Protein AF-A0A6I5C0W3-F1 (afdb_monomer_lite)

Radius of gyration: 13.93 Å; chains: 1; bounding box: 34×26×38 Å

pLDDT: mean 72.87, std 10.21, range [44.38, 86.44]

Foldseek 3Di:
DPPPQDQDLVRDGDDPPRDDDDDLVNCVVCLVVLLVVQQVAADDPVSVVVLVVSLSSQQSSCVPPVHDHQDPSSSRHHD

Sequence (79 aa):
MENTTIIDIAGRTVQDGEGILLTRTDLETIAPWLIDTLTPQDREDENSDRCQVLANLLQASANRYGTPAPSRATCICRG

Structure (mmCIF, N/CA/C/O backbone):
data_AF-A0A6I5C0W3-F1
#
_entry.id   AF-A0A6I5C0W3-F1
#
loop_
_atom_site.group_PDB
_atom_site.id
_atom_site.type_symbol
_atom_site.label_atom_id
_atom_site.label_alt_id
_atom_site.label_comp_id
_atom_site.label_asym_id
_atom_site.label_entity_id
_atom_site.label_seq_id
_atom_site.pdbx_PDB_ins_code
_atom_site.Cartn_x
_atom_site.Cartn_y
_atom_site.Cartn_z
_atom_site.occupancy
_atom_site.B_iso_or_equiv
_atom_site.auth_seq_id
_atom_site.auth_comp_id
_atom_site.auth_asym_id
_atom_site.auth_atom_id
_atom_site.pdbx_PDB_model_num
ATOM 1 N N . MET A 1 1 ? -23.704 -1.323 21.034 1.00 44.38 1 MET A N 1
ATOM 2 C CA . MET A 1 1 ? -22.505 -1.577 20.215 1.00 44.38 1 MET A CA 1
ATOM 3 C C . MET A 1 1 ? -22.539 -0.554 19.103 1.00 44.38 1 MET A C 1
ATOM 5 O O . MET A 1 1 ? -23.533 -0.508 18.391 1.00 44.38 1 MET A O 1
ATOM 9 N N . GLU A 1 2 ? -21.568 0.354 19.058 1.00 48.50 2 GLU A N 1
ATOM 10 C CA . GLU A 1 2 ? -21.468 1.310 17.952 1.00 48.50 2 GLU A CA 1
ATOM 11 C C . GLU A 1 2 ? -21.109 0.525 16.688 1.00 48.50 2 GLU A C 1
ATOM 13 O O . GLU A 1 2 ? -20.114 -0.197 16.669 1.00 48.50 2 GLU A O 1
ATOM 18 N N . ASN A 1 3 ? -21.952 0.612 15.657 1.00 52.72 3 ASN A N 1
ATOM 19 C CA . ASN A 1 3 ? -21.633 0.061 14.346 1.00 52.72 3 ASN A CA 1
ATOM 20 C C . ASN A 1 3 ? -20.555 0.949 13.726 1.00 52.72 3 ASN A C 1
ATOM 22 O O . ASN A 1 3 ? -20.856 1.976 13.116 1.00 52.72 3 ASN A O 1
ATOM 26 N N . THR A 1 4 ? -19.294 0.572 13.908 1.00 59.31 4 THR A N 1
ATOM 27 C CA . THR A 1 4 ? -18.186 1.191 13.186 1.00 59.31 4 THR A CA 1
ATOM 28 C C . THR A 1 4 ? -18.299 0.784 11.722 1.00 59.31 4 THR A C 1
ATOM 30 O O . THR A 1 4 ? -17.925 -0.320 11.341 1.00 59.31 4 THR A O 1
ATOM 33 N N . THR A 1 5 ? -18.849 1.666 10.892 1.00 58.09 5 THR A N 1
ATOM 34 C CA . THR A 1 5 ? -18.872 1.476 9.440 1.00 58.09 5 THR A CA 1
ATOM 35 C C . THR A 1 5 ? -17.443 1.558 8.911 1.00 58.09 5 THR A C 1
ATOM 37 O O . THR A 1 5 ? -16.861 2.643 8.849 1.00 58.09 5 THR A O 1
ATOM 40 N N . ILE A 1 6 ? -16.875 0.417 8.525 1.00 65.00 6 ILE A N 1
ATOM 41 C CA . ILE A 1 6 ? -15.573 0.356 7.860 1.00 65.00 6 ILE A CA 1
ATOM 42 C C . ILE A 1 6 ? -15.803 0.584 6.367 1.00 65.00 6 ILE A C 1
ATOM 44 O O . ILE A 1 6 ? -16.572 -0.136 5.732 1.00 65.00 6 ILE A O 1
ATOM 48 N N . ILE A 1 7 ? -15.153 1.609 5.820 1.00 56.50 7 ILE A N 1
ATOM 49 C CA . ILE A 1 7 ? -15.167 1.919 4.390 1.00 56.50 7 ILE A CA 1
ATOM 50 C C . ILE A 1 7 ? -13.807 1.514 3.821 1.00 56.50 7 ILE A C 1
ATOM 52 O O . ILE A 1 7 ? -12.781 2.008 4.293 1.00 56.50 7 ILE A O 1
ATOM 56 N N . ASP A 1 8 ? -13.790 0.608 2.843 1.00 70.06 8 ASP A N 1
ATOM 57 C CA . ASP A 1 8 ? -12.552 0.179 2.191 1.00 70.06 8 ASP A CA 1
ATOM 58 C C . ASP A 1 8 ? -11.979 1.252 1.252 1.00 70.06 8 ASP A C 1
ATOM 60 O O . ASP A 1 8 ? -12.554 2.318 1.022 1.00 70.06 8 ASP A O 1
ATOM 64 N N . ILE A 1 9 ? -10.826 0.946 0.659 1.00 65.88 9 ILE A N 1
ATOM 65 C CA . ILE A 1 9 ? -10.138 1.827 -0.291 1.00 65.88 9 ILE A CA 1
ATOM 66 C C . ILE A 1 9 ? -10.964 2.166 -1.548 1.00 65.88 9 ILE A C 1
ATOM 68 O O . ILE A 1 9 ? -10.646 3.135 -2.232 1.00 65.88 9 ILE A O 1
ATOM 72 N N . ALA A 1 10 ? -12.009 1.391 -1.853 1.00 65.81 10 ALA A N 1
ATOM 73 C CA . ALA A 1 10 ? -12.928 1.606 -2.968 1.00 65.81 10 ALA A CA 1
ATOM 74 C C . ALA A 1 10 ? -14.225 2.320 -2.538 1.00 65.81 10 ALA A C 1
ATOM 76 O O . ALA A 1 10 ? -15.142 2.468 -3.347 1.00 65.81 10 ALA A O 1
ATOM 77 N N . GLY A 1 11 ? -14.322 2.773 -1.284 1.00 65.94 11 GLY A N 1
ATOM 78 C CA . GLY A 1 11 ? -15.512 3.449 -0.775 1.00 65.94 11 GLY A CA 1
ATOM 79 C C . GLY A 1 11 ? -16.655 2.499 -0.410 1.00 65.94 11 GLY A C 1
ATOM 80 O O . GLY A 1 11 ? -17.781 2.955 -0.215 1.00 65.94 11 GLY A O 1
ATOM 81 N N . ARG A 1 12 ? -16.401 1.188 -0.328 1.00 74.31 12 ARG A N 1
ATOM 82 C CA . ARG A 1 12 ? -17.421 0.179 -0.025 1.00 74.31 12 ARG A CA 1
ATOM 83 C C . ARG A 1 12 ? -17.507 -0.049 1.472 1.00 74.31 12 ARG A C 1
ATOM 85 O O . ARG A 1 12 ? -16.486 -0.116 2.151 1.00 74.31 12 ARG A O 1
ATOM 92 N N . THR A 1 13 ? -18.723 -0.213 1.980 1.00 70.62 13 THR A N 1
ATOM 93 C CA . THR A 1 13 ? -18.928 -0.699 3.344 1.00 70.62 13 THR A CA 1
ATOM 94 C C . THR A 1 13 ? -18.524 -2.166 3.419 1.00 70.62 13 THR A C 1
ATOM 96 O O . THR A 1 13 ? -19.045 -2.979 2.659 1.00 70.62 13 THR A O 1
ATOM 99 N N . VAL A 1 14 ? -17.606 -2.485 4.325 1.00 72.75 14 VAL A N 1
ATOM 100 C CA . VAL A 1 14 ? -17.149 -3.855 4.591 1.00 72.75 14 VAL A CA 1
ATOM 101 C C . VAL A 1 14 ? -17.879 -4.376 5.821 1.00 72.75 14 VAL A C 1
ATOM 103 O O . VAL A 1 14 ? -17.998 -3.644 6.810 1.00 72.75 14 VAL A O 1
ATOM 106 N N . GLN A 1 15 ? -18.393 -5.608 5.767 1.00 74.69 15 GLN A N 1
ATOM 107 C CA . GLN A 1 15 ? -19.001 -6.222 6.946 1.00 74.69 15 GLN A CA 1
ATOM 108 C C . GLN A 1 15 ? -17.932 -6.708 7.926 1.00 74.69 15 GLN A C 1
ATOM 110 O O . GLN A 1 15 ? -16.796 -7.013 7.555 1.00 74.69 15 GLN A O 1
ATOM 115 N N . ASP A 1 16 ? -18.308 -6.795 9.200 1.00 68.38 16 ASP A N 1
ATOM 116 C CA . ASP A 1 16 ? -17.432 -7.367 10.216 1.00 68.38 16 ASP A CA 1
AT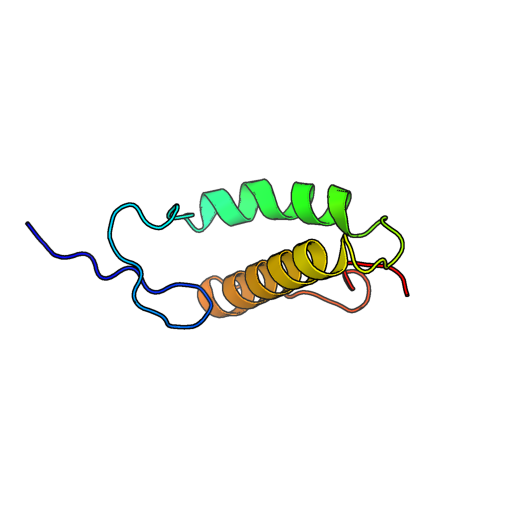OM 117 C C . ASP A 1 16 ? -17.098 -8.831 9.867 1.00 68.38 16 ASP A C 1
ATOM 119 O O . ASP A 1 16 ? -17.983 -9.613 9.516 1.00 68.38 16 ASP A O 1
ATOM 123 N N . GLY A 1 17 ? -15.811 -9.185 9.912 1.00 72.56 17 GLY A N 1
ATOM 124 C CA . GLY A 1 17 ? -15.298 -10.501 9.506 1.00 72.56 17 GLY A CA 1
ATOM 125 C C . GLY A 1 17 ? -14.960 -10.683 8.015 1.00 72.56 17 GLY A C 1
ATOM 126 O O . GLY A 1 17 ? -14.372 -11.706 7.668 1.00 72.56 17 GLY A O 1
ATOM 127 N N . GLU A 1 18 ? -15.256 -9.719 7.134 1.00 75.88 18 GLU A N 1
ATOM 128 C CA . GLU A 1 18 ? -14.908 -9.806 5.699 1.00 75.88 18 GLU A CA 1
ATOM 129 C C . GLU A 1 18 ? -13.500 -9.283 5.366 1.00 75.88 18 GLU A C 1
ATOM 131 O O . GLU A 1 18 ? -13.012 -9.469 4.249 1.00 75.88 18 GLU A O 1
ATOM 136 N N . GLY A 1 19 ? -12.825 -8.623 6.312 1.00 73.31 19 GLY A N 1
ATOM 137 C CA . GLY A 1 19 ? -11.531 -7.999 6.052 1.00 73.31 19 GLY A CA 1
ATOM 138 C C . GLY A 1 19 ? -10.708 -7.688 7.296 1.00 73.31 19 GLY A C 1
ATOM 139 O O . GLY A 1 19 ? -11.113 -7.939 8.429 1.00 73.31 19 GLY A O 1
ATOM 140 N N . ILE A 1 20 ? -9.522 -7.126 7.057 1.00 72.75 20 ILE A N 1
ATOM 141 C CA . ILE A 1 20 ? -8.594 -6.664 8.092 1.00 72.75 20 ILE A CA 1
ATOM 142 C C . ILE A 1 20 ? -8.546 -5.137 8.033 1.00 72.75 20 ILE A C 1
ATOM 144 O O . ILE A 1 20 ? -8.332 -4.558 6.966 1.00 72.75 20 ILE A O 1
ATOM 148 N N . LEU A 1 21 ? -8.727 -4.482 9.180 1.00 77.38 21 LEU A N 1
ATOM 149 C CA . LEU A 1 21 ? -8.525 -3.043 9.304 1.00 77.38 21 LEU A CA 1
ATOM 150 C C . LEU A 1 21 ? -7.029 -2.760 9.481 1.00 77.38 21 LEU A C 1
ATOM 152 O O . LEU A 1 21 ? -6.434 -3.191 10.466 1.00 77.38 21 LEU A O 1
ATOM 156 N N . LEU A 1 22 ? -6.438 -2.014 8.550 1.00 77.44 22 LEU A N 1
ATOM 157 C CA . LEU A 1 22 ? -5.072 -1.510 8.679 1.00 77.44 22 LEU A CA 1
ATOM 158 C C . LEU A 1 22 ? -5.112 -0.057 9.144 1.00 77.44 22 LEU A C 1
ATOM 160 O O . LEU A 1 22 ? -5.761 0.791 8.527 1.00 77.44 22 LEU A O 1
ATOM 164 N N . THR A 1 23 ? -4.415 0.239 10.237 1.00 81.69 23 THR A N 1
ATOM 165 C CA . THR A 1 23 ? -4.216 1.616 10.683 1.00 81.69 23 THR A CA 1
ATOM 166 C C . THR A 1 23 ? -3.204 2.327 9.786 1.00 81.69 23 THR A C 1
ATOM 168 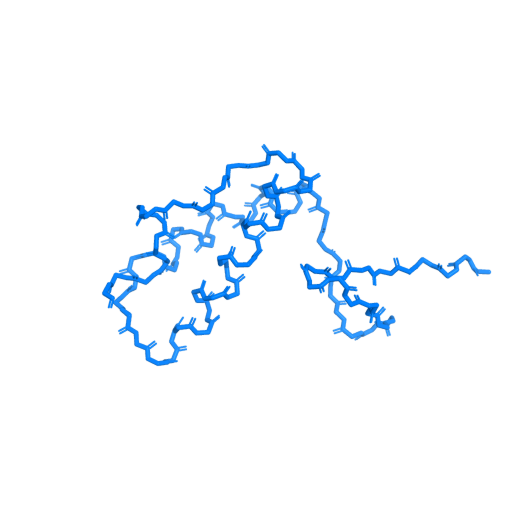O O . THR A 1 23 ? -2.457 1.712 9.024 1.00 81.69 23 THR A O 1
ATOM 171 N N . ARG A 1 24 ? -3.123 3.656 9.915 1.00 80.38 24 ARG A N 1
ATOM 172 C CA . ARG A 1 24 ? -2.073 4.444 9.260 1.00 80.38 24 ARG A CA 1
ATOM 173 C C . ARG A 1 24 ? -0.671 3.911 9.585 1.00 80.38 24 ARG A C 1
ATOM 175 O O . ARG A 1 24 ? 0.149 3.799 8.683 1.00 80.38 24 ARG A O 1
ATOM 182 N N . THR A 1 25 ? -0.409 3.585 10.849 1.00 83.50 25 THR A N 1
ATOM 183 C CA . THR A 1 25 ? 0.898 3.091 11.301 1.00 83.50 25 THR A CA 1
ATOM 184 C C . THR A 1 25 ? 1.218 1.720 10.710 1.00 83.50 25 THR A C 1
ATOM 186 O O . THR A 1 25 ? 2.358 1.489 10.311 1.00 83.50 25 THR A O 1
ATOM 189 N N . ASP A 1 26 ? 0.221 0.840 10.574 1.00 84.06 26 ASP A N 1
ATOM 190 C CA . ASP A 1 26 ? 0.411 -0.456 9.911 1.00 84.06 26 ASP A CA 1
ATOM 191 C C . ASP A 1 26 ? 0.825 -0.253 8.451 1.00 84.06 26 ASP A C 1
ATOM 193 O O . ASP A 1 26 ? 1.803 -0.843 7.997 1.00 84.06 26 ASP A 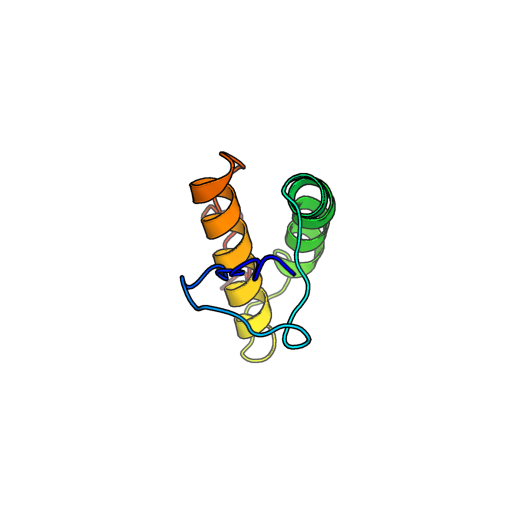O 1
ATOM 197 N N . LEU A 1 27 ? 0.136 0.645 7.736 1.00 82.69 27 LEU A N 1
ATOM 198 C CA . LEU A 1 27 ? 0.441 0.979 6.343 1.00 82.69 27 LEU A CA 1
ATOM 199 C C . LEU A 1 27 ? 1.838 1.584 6.183 1.00 82.69 27 LEU A C 1
ATOM 201 O O . LEU A 1 27 ? 2.590 1.146 5.318 1.00 82.69 27 LEU A O 1
ATOM 205 N N . GLU A 1 28 ? 2.207 2.546 7.032 1.00 82.75 28 GLU A N 1
ATOM 206 C CA . GLU A 1 28 ? 3.552 3.142 7.045 1.00 82.75 28 GLU A CA 1
ATOM 207 C C . GLU A 1 28 ? 4.643 2.089 7.305 1.00 82.75 28 GLU A C 1
ATOM 209 O O . GLU A 1 28 ? 5.741 2.194 6.760 1.00 82.75 28 GLU A O 1
ATOM 214 N N . THR A 1 29 ? 4.326 1.047 8.079 1.00 86.44 29 THR A N 1
ATOM 215 C CA . THR A 1 29 ? 5.253 -0.045 8.403 1.00 86.44 29 THR A CA 1
ATOM 216 C C . THR A 1 29 ? 5.403 -1.046 7.254 1.00 86.44 29 THR A C 1
ATOM 218 O O . THR A 1 29 ? 6.522 -1.434 6.924 1.00 86.44 29 THR A O 1
ATOM 221 N N . ILE A 1 30 ? 4.301 -1.481 6.631 1.00 84.25 30 ILE A N 1
ATOM 222 C CA . ILE A 1 30 ? 4.330 -2.559 5.623 1.00 84.25 30 ILE A CA 1
ATOM 223 C C . ILE A 1 30 ? 4.598 -2.061 4.200 1.00 84.25 30 ILE A C 1
ATOM 225 O O . ILE A 1 30 ? 5.130 -2.813 3.384 1.00 84.25 30 ILE A O 1
ATOM 229 N N . ALA A 1 31 ? 4.235 -0.814 3.877 1.00 82.50 31 ALA A N 1
ATOM 230 C CA . ALA A 1 31 ? 4.337 -0.288 2.516 1.00 82.50 31 ALA A CA 1
ATOM 231 C C . ALA A 1 31 ? 5.763 -0.354 1.934 1.00 82.50 31 ALA A C 1
ATOM 233 O O . ALA A 1 31 ? 5.886 -0.787 0.786 1.00 82.50 31 ALA A O 1
ATOM 234 N N . PRO A 1 32 ? 6.844 -0.018 2.674 1.00 84.75 32 PRO A N 1
ATOM 235 C CA . PRO A 1 32 ? 8.206 -0.145 2.153 1.00 84.75 32 PRO A CA 1
ATOM 236 C C . PRO A 1 32 ? 8.560 -1.582 1.754 1.00 84.75 32 PRO A C 1
ATOM 238 O O . PRO A 1 32 ? 9.111 -1.801 0.679 1.00 84.75 32 PRO A O 1
ATOM 241 N N . TRP A 1 33 ? 8.191 -2.565 2.583 1.00 85.31 33 TRP A N 1
ATOM 242 C CA . TRP A 1 33 ? 8.437 -3.982 2.306 1.00 85.31 33 TRP A CA 1
ATOM 243 C C . TRP A 1 33 ? 7.638 -4.485 1.096 1.00 85.31 33 TRP A C 1
ATOM 245 O O . TRP A 1 33 ? 8.176 -5.206 0.255 1.00 85.31 33 TRP A O 1
ATOM 255 N N . LEU A 1 34 ? 6.371 -4.075 0.968 1.00 82.38 34 LEU A N 1
ATOM 256 C CA . LEU A 1 34 ? 5.535 -4.426 -0.184 1.00 82.38 34 LEU A CA 1
ATOM 257 C C . LEU A 1 34 ? 6.097 -3.850 -1.489 1.00 82.38 34 LEU A C 1
ATOM 259 O O . LEU A 1 34 ? 6.131 -4.549 -2.501 1.00 82.38 34 LEU A O 1
ATOM 263 N N . ILE A 1 35 ? 6.561 -2.596 -1.461 1.00 80.94 35 ILE A N 1
ATOM 264 C CA . ILE A 1 35 ? 7.210 -1.946 -2.605 1.00 80.94 35 ILE A CA 1
ATOM 265 C C . ILE A 1 35 ? 8.468 -2.717 -3.009 1.00 80.94 35 ILE A C 1
ATOM 267 O O . ILE A 1 35 ? 8.610 -3.044 -4.186 1.00 80.94 35 ILE A O 1
ATOM 271 N N . ASP A 1 36 ? 9.345 -3.031 -2.056 1.00 84.25 36 ASP A N 1
ATOM 272 C CA . ASP A 1 36 ? 10.600 -3.750 -2.310 1.00 84.25 36 ASP A CA 1
ATOM 273 C C . ASP A 1 36 ? 10.362 -5.171 -2.843 1.00 84.25 36 ASP A C 1
ATOM 275 O O . ASP A 1 36 ? 11.070 -5.637 -3.727 1.00 84.25 36 ASP A O 1
ATOM 279 N N . THR A 1 37 ? 9.309 -5.839 -2.369 1.00 83.00 37 THR A N 1
ATOM 280 C CA . THR A 1 37 ? 8.984 -7.211 -2.782 1.00 83.00 37 THR A CA 1
ATOM 281 C C . THR A 1 37 ? 8.361 -7.274 -4.179 1.00 83.00 37 THR A C 1
ATOM 283 O O . THR A 1 37 ? 8.677 -8.178 -4.956 1.00 83.00 37 THR A O 1
ATOM 286 N N . LEU A 1 38 ? 7.446 -6.350 -4.495 1.00 78.44 38 LEU A N 1
ATOM 287 C CA . LEU A 1 38 ? 6.628 -6.426 -5.710 1.00 78.44 38 LEU A CA 1
ATOM 288 C C . LEU A 1 38 ? 7.240 -5.670 -6.896 1.00 78.44 38 LEU A C 1
ATOM 290 O O . LEU A 1 38 ? 7.262 -6.210 -7.994 1.00 78.44 38 LEU A O 1
ATOM 294 N N . THR A 1 39 ? 7.813 -4.481 -6.683 1.00 75.50 39 THR A N 1
ATOM 295 C CA . THR A 1 39 ? 8.349 -3.626 -7.769 1.00 75.50 39 THR A CA 1
ATOM 296 C C . THR A 1 39 ? 9.437 -4.281 -8.642 1.00 75.50 39 THR A C 1
ATOM 298 O O . THR A 1 39 ? 9.508 -3.960 -9.831 1.00 75.50 39 THR A O 1
ATOM 301 N N . PRO A 1 40 ? 10.318 -5.160 -8.120 1.00 78.38 40 PRO A N 1
ATOM 302 C CA . PRO A 1 40 ? 11.333 -5.824 -8.939 1.00 78.38 40 PRO A CA 1
ATOM 303 C C . PRO A 1 40 ? 10.801 -6.937 -9.847 1.00 78.38 40 PRO A C 1
ATOM 305 O O . PRO A 1 40 ? 11.569 -7.423 -10.672 1.00 78.38 40 PRO A O 1
ATOM 308 N N . GLN A 1 41 ? 9.549 -7.370 -9.677 1.00 73.69 41 GLN A N 1
ATOM 309 C CA . GLN A 1 41 ? 8.980 -8.474 -10.449 1.00 73.69 41 GLN A CA 1
ATOM 310 C C . GLN A 1 41 ? 8.660 -8.019 -11.885 1.00 73.69 41 GLN A C 1
ATOM 312 O O . GLN A 1 41 ? 8.156 -6.909 -12.107 1.00 73.69 41 GLN A O 1
ATOM 317 N N . ASP A 1 42 ? 8.945 -8.882 -12.862 1.00 73.31 42 ASP A N 1
ATOM 318 C CA . ASP A 1 42 ? 8.513 -8.681 -14.249 1.00 73.31 42 ASP A CA 1
ATOM 319 C C . ASP A 1 42 ? 6.990 -8.757 -14.326 1.00 73.31 42 ASP A C 1
ATOM 321 O O . ASP A 1 42 ?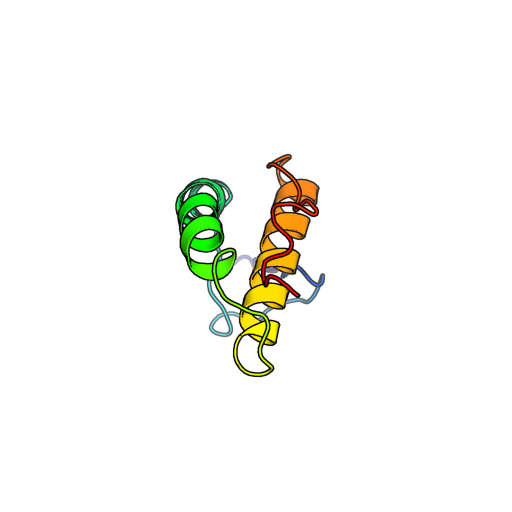 6.370 -9.523 -13.595 1.00 73.31 42 ASP A O 1
ATOM 325 N N . ARG A 1 43 ? 6.360 -7.955 -15.186 1.00 70.00 43 ARG A N 1
ATOM 326 C CA . ARG A 1 43 ? 4.900 -7.967 -15.307 1.00 70.00 43 ARG A CA 1
ATOM 327 C C . ARG A 1 43 ? 4.403 -9.277 -15.923 1.00 70.00 43 ARG A C 1
ATOM 329 O O . ARG A 1 43 ? 4.643 -9.540 -17.097 1.00 70.00 43 ARG A O 1
ATOM 336 N N . GLU A 1 44 ? 3.621 -10.027 -15.156 1.00 71.94 44 GLU A N 1
ATOM 337 C CA . GLU A 1 44 ? 2.942 -11.254 -15.576 1.00 71.94 44 GLU A CA 1
ATOM 338 C C . GLU A 1 44 ? 1.475 -11.226 -15.118 1.00 71.94 44 GLU A C 1
ATOM 340 O O . GLU A 1 44 ? 1.123 -10.541 -14.155 1.00 71.94 44 GLU A O 1
ATOM 345 N N . ASP A 1 45 ? 0.597 -11.983 -15.777 1.00 67.00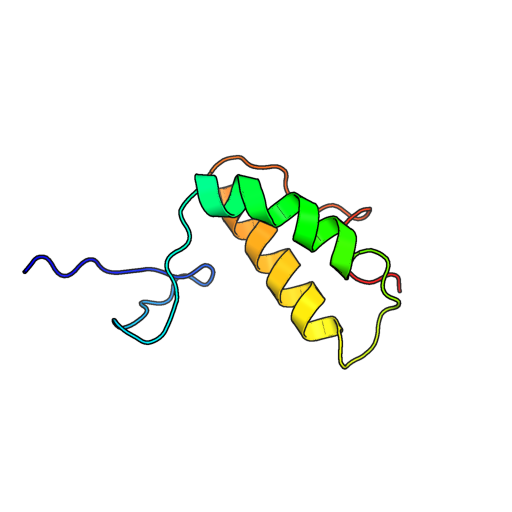 45 ASP A N 1
ATOM 346 C CA . ASP A 1 45 ? -0.833 -12.019 -15.421 1.00 67.00 45 ASP A CA 1
ATOM 347 C C . ASP A 1 45 ? -1.063 -12.474 -13.962 1.00 67.00 45 ASP A C 1
ATOM 349 O O . ASP A 1 45 ? -1.999 -12.037 -13.299 1.00 67.00 45 ASP A O 1
ATOM 353 N N . GLU A 1 46 ? -0.182 -13.314 -13.410 1.00 58.75 46 GLU A N 1
ATOM 354 C CA . GLU A 1 46 ? -0.307 -13.820 -12.036 1.00 58.75 46 GLU A CA 1
ATOM 355 C C . GLU A 1 46 ? 0.100 -12.799 -10.959 1.00 58.75 46 GLU A C 1
ATOM 357 O O . GLU A 1 46 ? -0.336 -12.891 -9.804 1.00 58.75 46 GLU A O 1
ATOM 362 N N . ASN A 1 47 ? 0.939 -11.817 -11.303 1.00 67.00 47 ASN A N 1
ATOM 363 C CA . ASN A 1 47 ? 1.382 -10.778 -10.372 1.00 67.00 47 ASN A CA 1
ATOM 364 C C . ASN A 1 47 ? 0.747 -9.407 -10.645 1.00 67.00 47 ASN A C 1
ATOM 366 O O . ASN A 1 47 ? 0.788 -8.548 -9.757 1.00 67.00 47 ASN A O 1
ATOM 370 N N . SER A 1 48 ? 0.066 -9.228 -11.783 1.00 73.44 48 SER A N 1
ATOM 371 C CA . SER A 1 48 ? -0.663 -8.004 -12.118 1.00 73.44 48 SER A CA 1
ATOM 372 C C . SER A 1 48 ? -1.704 -7.641 -11.065 1.00 73.44 48 SER A C 1
ATOM 374 O O . SER A 1 48 ? -1.831 -6.469 -10.713 1.00 73.44 48 SER A O 1
ATOM 376 N N . ASP A 1 49 ? -2.386 -8.635 -10.493 1.00 76.69 49 ASP A N 1
ATOM 377 C CA . ASP A 1 49 ? -3.376 -8.419 -9.434 1.00 76.69 49 ASP A CA 1
ATOM 378 C C . ASP A 1 49 ? -2.722 -7.915 -8.144 1.00 76.69 49 ASP A C 1
ATOM 380 O O . ASP A 1 49 ? -3.211 -6.976 -7.514 1.00 76.69 49 ASP A O 1
ATOM 384 N N . ARG A 1 50 ? -1.565 -8.474 -7.769 1.00 78.06 50 ARG A N 1
ATOM 385 C CA . ARG A 1 50 ? -0.802 -8.034 -6.586 1.00 78.06 50 ARG A CA 1
ATOM 386 C C . ARG A 1 50 ? -0.259 -6.621 -6.782 1.00 78.06 50 ARG A C 1
ATOM 388 O O . ARG A 1 50 ? -0.355 -5.794 -5.874 1.00 78.06 50 ARG A O 1
ATOM 395 N N . CYS A 1 51 ? 0.246 -6.330 -7.981 1.00 77.12 51 CYS A N 1
ATOM 396 C CA . CYS A 1 51 ? 0.675 -4.997 -8.389 1.00 77.12 51 CYS A CA 1
ATOM 397 C C . CYS A 1 51 ? -0.484 -3.992 -8.328 1.00 77.12 51 CYS A C 1
ATOM 399 O O . CYS A 1 51 ? -0.330 -2.903 -7.775 1.00 77.12 51 CYS A O 1
ATOM 401 N N . GLN A 1 52 ? -1.669 -4.358 -8.821 1.00 77.44 52 GLN A N 1
ATOM 402 C CA . GLN A 1 52 ? -2.844 -3.490 -8.796 1.00 77.44 52 GLN A CA 1
ATOM 403 C C . GLN A 1 52 ? -3.347 -3.243 -7.369 1.00 77.44 52 GLN A C 1
ATOM 405 O O . GLN A 1 52 ? -3.682 -2.108 -7.021 1.00 77.44 52 GLN A O 1
ATOM 410 N N . VAL A 1 53 ? -3.361 -4.276 -6.522 1.00 81.00 53 VAL A N 1
ATOM 411 C CA . VAL A 1 53 ? -3.726 -4.148 -5.106 1.00 81.00 53 VAL A CA 1
ATOM 412 C C . VAL A 1 53 ? -2.767 -3.206 -4.383 1.00 81.00 53 VAL A C 1
ATOM 414 O O . VAL A 1 53 ? -3.234 -2.292 -3.702 1.00 81.00 53 VAL A O 1
ATOM 417 N N . LEU A 1 54 ? -1.448 -3.358 -4.560 1.00 80.94 54 LEU A N 1
ATOM 418 C CA . LEU A 1 54 ? -0.489 -2.448 -3.931 1.00 80.94 54 LEU A CA 1
ATOM 419 C C . LEU A 1 54 ? -0.650 -1.013 -4.453 1.00 80.94 54 LEU A C 1
ATOM 421 O O . LEU A 1 54 ? -0.616 -0.075 -3.660 1.00 80.94 54 LEU A O 1
ATOM 425 N N . ALA A 1 55 ? -0.884 -0.819 -5.754 1.00 79.56 55 ALA A N 1
ATOM 426 C CA . ALA A 1 55 ? -1.081 0.515 -6.324 1.00 79.56 55 ALA A CA 1
ATOM 427 C C . ALA A 1 55 ? -2.302 1.203 -5.705 1.00 79.56 55 ALA A C 1
ATOM 429 O O . ALA A 1 55 ? -2.219 2.358 -5.280 1.00 79.56 55 ALA A O 1
ATOM 430 N N . ASN A 1 56 ? -3.409 0.468 -5.586 1.00 80.62 56 ASN A N 1
ATOM 431 C CA . ASN A 1 56 ? -4.628 0.959 -4.956 1.00 80.62 56 ASN A CA 1
ATOM 432 C C . ASN A 1 56 ? -4.395 1.281 -3.471 1.00 80.62 56 ASN A C 1
ATOM 434 O O . ASN A 1 56 ? -4.845 2.323 -2.994 1.00 80.62 56 ASN A O 1
ATOM 438 N N . LEU A 1 57 ? -3.651 0.431 -2.754 1.00 81.81 57 LEU A N 1
ATOM 439 C CA . LEU A 1 57 ? -3.306 0.638 -1.348 1.00 81.81 57 LEU A CA 1
ATOM 440 C C . LEU A 1 57 ? -2.473 1.910 -1.145 1.00 81.81 57 LEU A C 1
ATOM 442 O O . LEU A 1 57 ? -2.814 2.738 -0.298 1.00 81.81 57 LEU A O 1
ATOM 446 N N . LEU A 1 58 ? -1.404 2.087 -1.926 1.00 80.62 58 LEU A N 1
ATOM 447 C CA . LEU A 1 58 ? -0.525 3.257 -1.839 1.00 80.62 58 LEU A CA 1
ATOM 448 C C . LEU A 1 58 ? -1.274 4.536 -2.220 1.00 80.62 58 LEU A C 1
ATOM 450 O O . LEU A 1 58 ? -1.156 5.547 -1.532 1.00 80.62 58 LEU A O 1
ATOM 454 N N . GLN A 1 59 ? -2.102 4.489 -3.268 1.00 83.38 59 GLN A N 1
ATOM 455 C CA . GLN A 1 59 ? -2.906 5.638 -3.680 1.00 83.38 59 GLN A CA 1
ATOM 456 C C . GLN A 1 59 ? -3.923 6.038 -2.605 1.00 83.38 59 GLN A C 1
ATOM 458 O O . GLN A 1 59 ? -4.050 7.221 -2.282 1.00 83.38 59 GLN A O 1
ATOM 463 N N . ALA A 1 60 ? -4.632 5.068 -2.025 1.00 80.62 60 ALA A N 1
ATOM 464 C CA . ALA A 1 60 ? -5.576 5.321 -0.942 1.00 80.62 60 ALA A CA 1
ATOM 465 C C . ALA A 1 60 ? -4.869 5.878 0.301 1.00 80.62 60 ALA A C 1
ATOM 467 O O . ALA A 1 60 ? -5.335 6.852 0.895 1.00 80.62 60 ALA A O 1
ATOM 468 N N . SER A 1 61 ? -3.708 5.320 0.649 1.00 77.88 61 SER A N 1
ATOM 469 C CA . SER A 1 61 ? -2.886 5.789 1.768 1.00 77.88 61 SER A CA 1
ATOM 470 C C . SER A 1 61 ? -2.408 7.225 1.560 1.00 77.88 61 SER A C 1
ATOM 472 O O . SER A 1 61 ? -2.435 8.027 2.497 1.00 77.88 61 SER A O 1
ATOM 474 N N . ALA A 1 62 ? -1.989 7.575 0.342 1.00 83.31 62 ALA A N 1
ATOM 475 C CA . ALA A 1 62 ? -1.553 8.924 0.004 1.00 83.31 62 ALA A CA 1
ATOM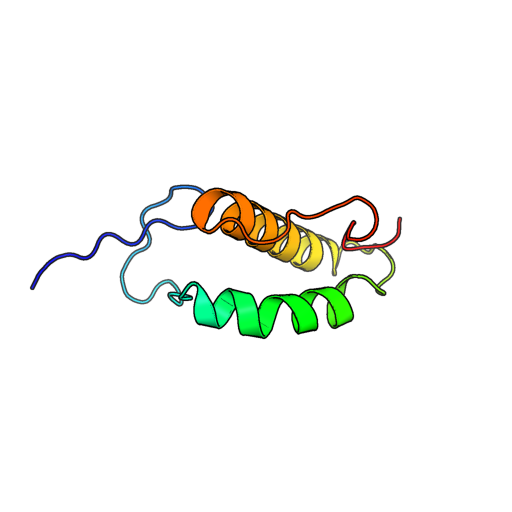 476 C C . ALA A 1 62 ? -2.713 9.918 0.117 1.00 83.31 62 ALA A C 1
ATOM 478 O O . ALA A 1 62 ? -2.599 10.932 0.804 1.00 83.31 62 ALA A O 1
ATOM 479 N N . ASN A 1 63 ? -3.867 9.575 -0.462 1.00 83.19 63 ASN A N 1
ATOM 480 C CA . ASN A 1 63 ? -5.066 10.411 -0.428 1.00 83.19 63 ASN A CA 1
ATOM 481 C C . ASN A 1 63 ? -5.604 10.615 0.996 1.00 83.19 63 ASN A C 1
ATOM 483 O O . ASN A 1 63 ? -6.079 11.700 1.329 1.00 83.19 63 ASN A O 1
ATOM 487 N N . ARG A 1 64 ? -5.561 9.576 1.841 1.00 81.44 64 ARG A N 1
ATOM 488 C CA . ARG A 1 64 ? -6.181 9.606 3.173 1.00 81.44 64 ARG A CA 1
ATOM 489 C C . ARG A 1 64 ? -5.261 10.138 4.266 1.00 81.44 64 ARG A C 1
ATOM 491 O O . ARG A 1 64 ? -5.754 10.791 5.188 1.00 81.44 64 ARG A O 1
ATOM 498 N N . TYR A 1 65 ? -3.968 9.830 4.182 1.00 79.44 65 TYR A N 1
ATOM 499 C CA . TYR A 1 65 ? -3.000 10.053 5.260 1.00 79.44 65 TYR A CA 1
ATOM 500 C C . TYR A 1 65 ? -1.795 10.914 4.855 1.00 79.44 65 TYR A C 1
ATOM 502 O O . TYR A 1 65 ? -0.974 11.225 5.716 1.00 79.44 65 TYR A O 1
ATOM 510 N N . GLY A 1 66 ? -1.679 11.320 3.584 1.00 76.94 66 GLY A N 1
ATOM 511 C CA . GLY A 1 66 ? -0.563 12.139 3.093 1.00 76.94 66 GLY A CA 1
ATOM 512 C C . GLY A 1 66 ? 0.756 11.376 2.950 1.00 76.94 66 GLY A C 1
ATOM 513 O O . GLY A 1 66 ? 1.822 11.987 2.937 1.00 76.94 66 GLY A O 1
ATOM 514 N N . THR A 1 67 ? 0.697 10.045 2.878 1.00 76.38 67 THR A N 1
ATOM 515 C CA . THR A 1 67 ? 1.870 9.206 2.585 1.00 76.38 67 THR A CA 1
ATOM 516 C C . THR A 1 67 ? 2.329 9.391 1.127 1.00 76.38 67 THR A C 1
ATOM 518 O O . THR A 1 67 ? 1.575 9.932 0.311 1.00 76.38 67 THR A O 1
ATOM 521 N N . PRO A 1 68 ? 3.562 8.988 0.764 1.00 75.75 68 PRO A N 1
ATOM 522 C CA . PRO A 1 68 ? 4.036 9.101 -0.613 1.00 75.75 68 PRO A CA 1
ATOM 523 C C . PRO A 1 68 ? 3.129 8.360 -1.608 1.00 75.75 68 PRO A C 1
ATOM 525 O O . PRO A 1 68 ? 2.831 7.180 -1.433 1.00 75.75 68 PRO A O 1
ATOM 528 N N . ALA A 1 69 ? 2.708 9.058 -2.665 1.00 74.56 69 ALA A N 1
ATOM 529 C CA . ALA A 1 69 ? 1.906 8.479 -3.739 1.00 74.56 69 ALA A CA 1
ATOM 530 C C . ALA A 1 69 ? 2.715 7.469 -4.577 1.00 74.56 69 ALA A C 1
ATOM 532 O O . ALA A 1 69 ? 3.940 7.606 -4.695 1.00 74.56 69 ALA A O 1
ATOM 533 N N . PRO A 1 70 ? 2.051 6.484 -5.211 1.00 74.12 70 PRO A N 1
ATOM 534 C CA . PRO A 1 70 ? 2.705 5.653 -6.210 1.00 74.12 70 PRO A CA 1
ATOM 535 C C . PRO A 1 70 ? 3.209 6.524 -7.373 1.00 74.12 70 PRO A C 1
ATOM 537 O O . PRO A 1 70 ? 2.609 7.529 -7.752 1.00 74.12 70 PRO A O 1
ATOM 540 N N . SER A 1 71 ? 4.343 6.140 -7.943 1.00 70.06 71 SER A N 1
ATOM 541 C CA . SER A 1 71 ? 5.054 6.829 -9.019 1.00 70.06 71 SER A CA 1
ATOM 542 C C . SER A 1 71 ? 5.328 5.848 -10.157 1.00 70.06 71 SER A C 1
ATOM 544 O O . SER A 1 71 ? 5.189 4.644 -9.981 1.00 70.06 71 SER A O 1
ATOM 546 N N . ARG A 1 72 ? 5.804 6.330 -11.312 1.00 61.09 72 ARG A N 1
ATOM 547 C CA . ARG A 1 72 ? 6.278 5.440 -12.391 1.00 61.09 72 ARG A CA 1
ATOM 548 C C . ARG A 1 72 ? 7.461 4.558 -11.984 1.00 61.09 72 ARG A C 1
ATOM 550 O O . ARG A 1 72 ? 7.600 3.467 -12.516 1.00 61.09 72 ARG A O 1
ATOM 557 N N . ALA A 1 73 ? 8.310 5.013 -11.061 1.00 57.22 73 ALA A N 1
ATOM 558 C CA . ALA A 1 73 ? 9.396 4.189 -10.521 1.00 57.22 73 ALA A CA 1
ATOM 559 C C . ALA A 1 73 ? 8.859 3.070 -9.612 1.00 57.22 73 ALA A C 1
ATOM 561 O O . ALA A 1 73 ? 9.473 2.017 -9.497 1.00 57.22 73 ALA A O 1
ATOM 562 N N . THR A 1 74 ? 7.684 3.299 -9.027 1.00 54.03 74 THR A N 1
ATOM 563 C CA . THR A 1 74 ? 6.837 2.318 -8.354 1.00 54.03 74 THR A CA 1
ATOM 564 C C . THR A 1 74 ? 5.709 1.839 -9.273 1.00 54.03 74 THR A C 1
ATOM 566 O O . THR A 1 74 ? 4.657 1.469 -8.774 1.00 54.03 74 THR A O 1
ATOM 569 N N . CYS A 1 75 ? 5.865 1.834 -10.608 1.00 55.47 75 CYS A N 1
ATOM 570 C CA . CYS A 1 75 ? 5.003 1.001 -11.451 1.00 55.47 75 CYS A CA 1
ATOM 571 C C . CYS A 1 75 ? 5.354 -0.436 -11.074 1.00 55.47 75 CYS A C 1
ATOM 573 O O . CYS A 1 75 ? 6.423 -0.929 -11.408 1.00 55.47 75 CYS A O 1
ATOM 575 N N . ILE A 1 76 ? 4.477 -1.028 -10.270 1.00 60.75 76 ILE A N 1
ATOM 576 C CA . ILE A 1 76 ? 4.753 -2.117 -9.320 1.00 60.75 76 ILE A CA 1
ATOM 577 C C . ILE A 1 76 ? 5.119 -3.434 -10.018 1.00 60.75 76 ILE A C 1
ATOM 579 O O . ILE A 1 76 ? 5.527 -4.384 -9.377 1.00 60.75 76 ILE A O 1
ATOM 583 N N . CYS A 1 77 ? 5.045 -3.453 -11.340 1.00 56.69 77 CYS A N 1
ATOM 584 C CA . CYS A 1 77 ? 5.496 -4.506 -12.219 1.00 56.69 77 CYS A CA 1
ATOM 585 C C . CYS A 1 77 ? 6.281 -3.810 -13.350 1.00 56.69 77 CYS A C 1
ATOM 587 O O . CYS A 1 77 ? 5.786 -2.826 -13.917 1.00 56.69 77 CYS A O 1
ATOM 589 N N . ARG A 1 78 ? 7.498 -4.263 -13.679 1.00 53.62 78 ARG A N 1
ATOM 590 C CA . ARG A 1 78 ? 8.237 -3.720 -14.835 1.00 53.62 78 ARG A CA 1
ATOM 591 C C . ARG A 1 78 ? 7.660 -4.311 -16.127 1.00 53.62 78 ARG A C 1
ATOM 593 O O . ARG A 1 78 ? 7.702 -5.523 -16.305 1.00 53.62 78 ARG A O 1
ATOM 600 N N . GLY A 1 79 ? 7.149 -3.451 -17.016 1.00 48.41 79 GLY A N 1
ATOM 601 C CA . GLY A 1 79 ? 6.569 -3.825 -18.320 1.00 48.41 79 GLY A CA 1
ATOM 602 C C . GLY A 1 79 ? 5.065 -3.599 -18.418 1.00 48.41 79 GLY A C 1
ATOM 603 O O . GLY A 1 79 ? 4.460 -4.190 -19.330 1.00 48.41 79 GLY A O 1
#

Secondary structure (DSSP, 8-state):
-----EE-TTSPEEPTTSS-PPPHHHHHHHHHHHHHHHTTSBP-HHHHHHHHHHHHHHHHHHHHH-PPPP-GGG-SSB-